Protein AF-A0A3B8QV41-F1 (afdb_monomer)

Radius of gyration: 16.75 Å; Cα contacts (8 Å, |Δi|>4): 19; chains: 1; bounding box: 41×28×54 Å

Sequence (86 aa):
MNHLINTPSILIALAAIVIVSYLFNLLAKKTRIPSVLMLLGMGILFNLGGHYAALPQPDVRPALEILGSVGLIMIVLEAALDLELR

pLDDT: mean 89.85, std 9.98, range [46.78, 97.56]

Structure (mmCIF, N/CA/C/O backbone):
data_AF-A0A3B8QV41-F1
#
_entry.id   AF-A0A3B8QV41-F1
#
loop_
_atom_site.group_PDB
_atom_site.id
_atom_site.type_symbol
_atom_site.label_atom_id
_atom_site.label_alt_id
_atom_site.label_comp_id
_atom_site.label_asym_id
_atom_site.label_entity_id
_atom_site.label_seq_id
_atom_site.pdbx_PDB_ins_code
_atom_site.Cartn_x
_atom_site.Cartn_y
_atom_site.Cartn_z
_atom_site.occupancy
_atom_site.B_iso_or_equiv
_atom_site.auth_seq_id
_atom_site.auth_comp_id
_atom_site.auth_asym_id
_atom_site.auth_atom_id
_atom_site.pdbx_PDB_model_num
ATOM 1 N N . MET A 1 1 ? 26.678 -0.820 -16.786 1.00 46.78 1 MET A N 1
ATOM 2 C CA . MET A 1 1 ? 25.249 -0.447 -16.711 1.00 46.78 1 MET A CA 1
ATOM 3 C C . MET A 1 1 ? 24.591 -1.257 -15.597 1.00 46.78 1 MET A C 1
ATOM 5 O O . MET A 1 1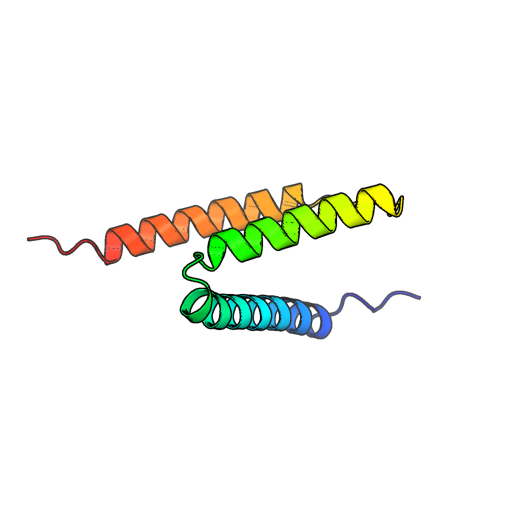 ? 24.856 -2.447 -15.537 1.00 46.78 1 MET A O 1
ATOM 9 N N . ASN A 1 2 ? 23.778 -0.596 -14.756 1.00 50.22 2 ASN A N 1
ATOM 10 C CA . ASN A 1 2 ? 22.826 -1.147 -13.762 1.00 50.22 2 ASN A CA 1
ATOM 11 C C . ASN A 1 2 ? 23.242 -1.196 -12.272 1.00 50.22 2 ASN A C 1
ATOM 13 O O . ASN A 1 2 ? 23.148 -2.235 -11.635 1.00 50.22 2 ASN A O 1
ATOM 17 N N . HIS A 1 3 ? 23.545 -0.034 -11.677 1.00 57.78 3 HIS A N 1
ATOM 18 C CA . HIS A 1 3 ? 23.505 0.179 -10.212 1.00 57.78 3 HIS A CA 1
ATOM 19 C C . HIS A 1 3 ? 22.227 0.912 -9.739 1.00 57.78 3 HIS A C 1
ATOM 21 O O . HIS A 1 3 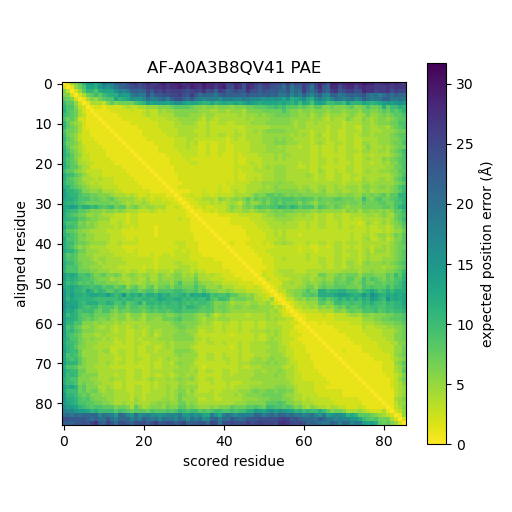? 22.223 1.581 -8.710 1.00 57.78 3 HIS A O 1
ATOM 27 N N . LEU A 1 4 ? 21.126 0.817 -10.495 1.00 58.88 4 LEU A N 1
ATOM 28 C CA . LEU A 1 4 ? 19.878 1.533 -10.179 1.00 58.88 4 LEU A CA 1
ATOM 29 C C . LEU A 1 4 ? 19.139 0.948 -8.961 1.00 58.88 4 LEU A C 1
ATOM 31 O O . LEU A 1 4 ? 18.427 1.679 -8.273 1.00 58.88 4 LEU A O 1
ATOM 35 N N . ILE A 1 5 ? 19.355 -0.335 -8.649 1.00 68.19 5 ILE A N 1
ATOM 36 C CA . ILE A 1 5 ? 18.846 -0.975 -7.431 1.00 68.19 5 ILE A CA 1
ATOM 37 C C . ILE A 1 5 ? 19.951 -0.927 -6.376 1.00 68.19 5 ILE A C 1
ATOM 39 O O . ILE A 1 5 ? 20.805 -1.806 -6.295 1.00 68.19 5 ILE A O 1
ATOM 43 N N . ASN A 1 6 ? 19.952 0.151 -5.600 1.00 84.94 6 ASN A N 1
ATOM 44 C CA . ASN A 1 6 ? 20.801 0.326 -4.428 1.00 84.94 6 ASN A CA 1
ATOM 45 C C . ASN A 1 6 ? 19.899 0.598 -3.215 1.00 84.94 6 ASN A C 1
ATOM 47 O O . ASN A 1 6 ? 18.775 1.082 -3.379 1.00 84.94 6 ASN A O 1
ATOM 51 N N . THR A 1 7 ? 20.381 0.320 -2.004 1.00 90.25 7 THR A N 1
ATOM 52 C CA . THR A 1 7 ? 19.655 0.554 -0.746 1.00 90.25 7 THR A CA 1
ATOM 53 C C . THR A 1 7 ? 18.984 1.937 -0.687 1.00 90.25 7 THR A C 1
ATOM 55 O O . THR A 1 7 ? 17.805 1.991 -0.338 1.00 90.25 7 THR A O 1
ATOM 58 N N . PRO A 1 8 ? 19.629 3.050 -1.108 1.00 92.06 8 PRO A N 1
ATOM 59 C CA . PRO A 1 8 ? 18.981 4.362 -1.126 1.00 92.06 8 PRO A CA 1
ATOM 60 C C . PRO A 1 8 ? 17.774 4.434 -2.068 1.00 92.06 8 PRO A C 1
ATOM 62 O O . PRO A 1 8 ? 16.739 4.971 -1.687 1.00 92.06 8 PRO A O 1
ATOM 65 N N . SER A 1 9 ? 17.865 3.858 -3.271 1.00 89.88 9 SER A N 1
ATOM 66 C CA . SER A 1 9 ? 16.757 3.837 -4.235 1.00 89.88 9 SER A CA 1
ATOM 67 C C . SER A 1 9 ? 15.545 3.082 -3.684 1.00 89.88 9 SER A C 1
ATOM 69 O O . SER A 1 9 ? 14.411 3.518 -3.871 1.00 89.88 9 SER A O 1
ATOM 71 N N . ILE A 1 10 ? 15.780 1.974 -2.970 1.00 89.12 10 ILE A N 1
ATOM 72 C CA . ILE A 1 10 ? 14.718 1.182 -2.335 1.00 89.12 10 ILE A CA 1
ATOM 73 C C . ILE A 1 10 ? 14.054 1.988 -1.214 1.00 89.12 10 ILE A C 1
ATOM 75 O O . ILE A 1 10 ? 12.828 2.057 -1.155 1.00 89.12 10 ILE A O 1
ATOM 79 N N . LEU A 1 11 ? 14.843 2.644 -0.358 1.00 92.50 11 LEU A N 1
ATOM 80 C CA . LEU A 1 11 ? 14.312 3.494 0.712 1.00 92.50 11 LEU A CA 1
ATOM 81 C C . LEU A 1 11 ? 13.476 4.653 0.159 1.00 92.50 11 LEU A C 1
ATOM 83 O O . LEU A 1 11 ? 12.400 4.934 0.684 1.00 92.50 11 LEU A O 1
ATOM 87 N N . ILE A 1 12 ? 13.932 5.285 -0.925 1.00 94.12 12 ILE A N 1
ATOM 88 C CA . ILE A 1 12 ? 13.184 6.350 -1.605 1.00 94.12 12 ILE A CA 1
ATOM 89 C C . ILE A 1 12 ? 11.861 5.811 -2.159 1.00 94.12 12 ILE A C 1
ATOM 91 O O . ILE A 1 12 ? 10.827 6.451 -1.976 1.00 94.12 12 ILE A O 1
ATOM 95 N N . ALA A 1 13 ? 11.865 4.636 -2.795 1.00 91.00 13 ALA A N 1
ATOM 96 C CA . ALA A 1 13 ? 10.644 4.022 -3.314 1.00 91.00 13 ALA A CA 1
ATOM 97 C C . ALA A 1 13 ? 9.638 3.705 -2.193 1.00 91.00 13 ALA A C 1
ATOM 99 O O . ALA A 1 13 ? 8.458 4.032 -2.318 1.00 91.00 13 ALA A O 1
ATOM 100 N N . LEU A 1 14 ? 10.096 3.140 -1.071 1.00 90.94 14 LEU A N 1
ATOM 101 C CA . LEU A 1 14 ? 9.248 2.868 0.095 1.00 90.94 14 LEU A CA 1
ATOM 102 C C . LEU A 1 14 ? 8.688 4.158 0.709 1.00 90.94 14 LEU A C 1
ATOM 104 O O . LEU A 1 14 ? 7.492 4.237 0.990 1.00 90.94 14 LEU A O 1
ATOM 108 N N . ALA A 1 15 ? 9.519 5.191 0.862 1.00 95.44 15 ALA A N 1
ATOM 109 C CA . ALA A 1 15 ? 9.076 6.492 1.355 1.00 95.44 15 ALA A CA 1
ATOM 110 C C . ALA A 1 15 ? 8.031 7.123 0.423 1.00 95.44 15 ALA A C 1
ATOM 112 O O . ALA A 1 15 ? 7.012 7.630 0.892 1.00 95.44 15 ALA A O 1
ATOM 113 N N . ALA A 1 16 ? 8.235 7.041 -0.894 1.00 95.00 16 ALA A N 1
ATOM 114 C CA . ALA A 1 16 ? 7.272 7.523 -1.876 1.00 95.00 16 ALA A CA 1
ATOM 115 C C . ALA A 1 16 ? 5.917 6.806 -1.747 1.00 95.00 16 ALA A C 1
ATOM 117 O O . ALA A 1 16 ? 4.882 7.469 -1.771 1.00 95.00 16 ALA A O 1
ATOM 118 N N . ILE A 1 17 ? 5.908 5.484 -1.534 1.00 92.00 17 ILE A N 1
ATOM 119 C CA . ILE A 1 17 ? 4.673 4.715 -1.297 1.00 92.00 17 ILE A CA 1
ATOM 120 C C . ILE A 1 17 ? 3.935 5.230 -0.049 1.00 92.00 17 ILE A C 1
ATOM 122 O O . ILE A 1 17 ? 2.723 5.449 -0.100 1.00 92.00 17 ILE A O 1
ATOM 126 N N . VAL A 1 18 ? 4.651 5.485 1.052 1.00 93.31 18 VAL A N 1
ATOM 127 C CA . VAL 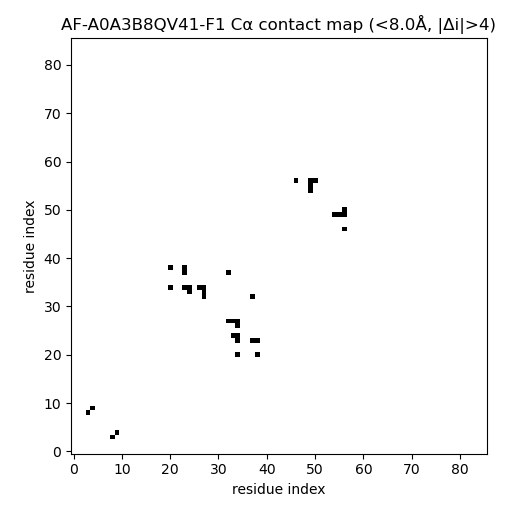A 1 18 ? 4.058 6.035 2.288 1.00 93.31 18 VAL A CA 1
ATOM 128 C C . VAL A 1 18 ? 3.482 7.435 2.055 1.00 93.31 18 VAL A C 1
ATOM 130 O O . VAL A 1 18 ? 2.357 7.718 2.473 1.00 93.31 18 VAL A O 1
ATOM 133 N N . ILE A 1 19 ? 4.210 8.300 1.344 1.00 96.06 19 ILE A N 1
ATOM 134 C CA . ILE A 1 19 ? 3.753 9.657 1.008 1.00 96.06 19 ILE A CA 1
ATOM 135 C C . ILE A 1 19 ? 2.478 9.605 0.156 1.00 96.06 19 ILE A C 1
ATOM 137 O O . ILE A 1 19 ? 1.520 10.327 0.437 1.00 96.06 19 ILE A O 1
ATOM 141 N N . VAL A 1 20 ? 2.430 8.729 -0.852 1.00 94.94 20 VAL A N 1
ATOM 142 C CA . VAL A 1 20 ? 1.241 8.533 -1.698 1.00 94.94 20 VAL A CA 1
ATOM 143 C C . VAL A 1 20 ? 0.055 8.022 -0.874 1.00 94.94 20 VAL A C 1
ATOM 145 O O . VAL A 1 20 ? -1.058 8.524 -1.030 1.00 94.94 20 VAL A O 1
ATOM 148 N N . SER A 1 21 ? 0.280 7.086 0.051 1.00 93.81 21 SER A N 1
ATOM 149 C CA . SER A 1 21 ? -0.760 6.613 0.975 1.00 93.81 21 SER A CA 1
ATOM 150 C C . SER A 1 21 ? -1.334 7.756 1.823 1.00 93.81 21 SER A C 1
ATOM 152 O O . SER A 1 21 ? -2.555 7.918 1.923 1.00 93.81 21 SER A O 1
ATOM 154 N N . TYR A 1 22 ? -0.471 8.623 2.362 1.00 95.25 22 TYR A N 1
ATOM 155 C CA . TYR A 1 22 ? -0.905 9.794 3.126 1.00 95.25 22 TYR A CA 1
ATOM 156 C C . TYR A 1 22 ? -1.684 10.799 2.269 1.00 95.25 22 TYR A C 1
ATOM 158 O O . TYR A 1 22 ? -2.703 11.336 2.714 1.00 95.25 22 TYR A O 1
ATOM 166 N N . LEU A 1 23 ? -1.256 11.018 1.022 1.00 95.69 23 LEU A N 1
ATOM 167 C CA . LEU A 1 23 ? -1.984 11.857 0.074 1.00 95.69 23 LEU A CA 1
ATOM 168 C C . LEU A 1 23 ? -3.409 11.3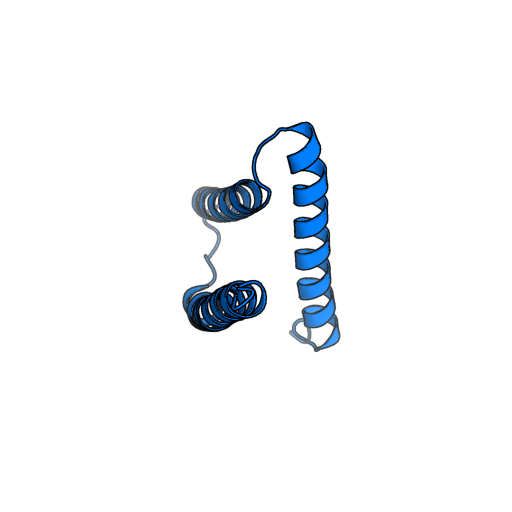25 -0.137 1.00 95.69 23 LEU A C 1
ATOM 170 O O . LEU A 1 23 ? -4.368 12.090 -0.027 1.00 95.69 23 LEU A O 1
ATOM 174 N N . PHE A 1 24 ? -3.576 10.018 -0.354 1.00 95.56 24 PHE A N 1
ATOM 175 C CA . PHE A 1 24 ? -4.909 9.423 -0.471 1.00 95.56 24 PHE A CA 1
ATOM 176 C C . PHE A 1 24 ? -5.721 9.502 0.812 1.00 95.56 24 PHE A C 1
ATOM 178 O O . PHE A 1 24 ? -6.929 9.700 0.737 1.00 95.56 24 PHE A O 1
ATOM 185 N N . ASN A 1 25 ? -5.093 9.424 1.983 1.00 95.06 25 ASN A N 1
ATOM 186 C CA . ASN A 1 25 ? -5.785 9.659 3.246 1.00 95.06 25 ASN A CA 1
ATOM 187 C C . ASN A 1 25 ? -6.333 11.095 3.343 1.00 95.06 25 ASN A C 1
ATOM 189 O O . ASN A 1 25 ? -7.450 11.312 3.813 1.00 95.06 25 ASN A O 1
ATOM 193 N N . LEU A 1 26 ? -5.584 12.089 2.858 1.00 94.62 26 LEU A N 1
ATOM 194 C CA . LEU A 1 26 ? -6.067 13.469 2.805 1.00 94.62 26 LEU A CA 1
ATOM 195 C C . LEU A 1 26 ? -7.218 13.631 1.800 1.00 94.62 26 LEU A C 1
ATOM 197 O O . LEU A 1 26 ? -8.212 14.291 2.109 1.00 94.62 26 LEU A O 1
ATOM 201 N N . LEU A 1 27 ? -7.117 13.005 0.623 1.00 94.56 27 LEU A N 1
ATOM 202 C CA . LEU A 1 27 ? -8.192 13.026 -0.373 1.00 94.56 27 LEU A CA 1
ATOM 203 C C . LEU A 1 27 ? -9.448 12.307 0.132 1.00 94.56 27 LEU A C 1
ATOM 205 O O . LEU A 1 27 ? -10.546 12.820 -0.074 1.00 94.56 27 LEU A O 1
ATOM 209 N N . ALA A 1 28 ? -9.293 11.186 0.838 1.00 94.56 28 ALA A N 1
ATOM 210 C CA . ALA A 1 28 ? -10.381 10.406 1.422 1.00 94.56 28 ALA A CA 1
ATOM 211 C C . ALA A 1 28 ? -11.264 11.254 2.346 1.00 94.56 28 ALA A C 1
ATOM 213 O O . ALA A 1 28 ? -12.493 11.163 2.296 1.00 94.56 28 ALA A O 1
ATOM 214 N N . LYS A 1 29 ? -10.656 12.165 3.121 1.00 91.62 29 LYS A N 1
ATOM 215 C CA . LYS A 1 29 ? -11.393 13.118 3.970 1.00 91.62 29 LYS A CA 1
ATOM 216 C C . LYS 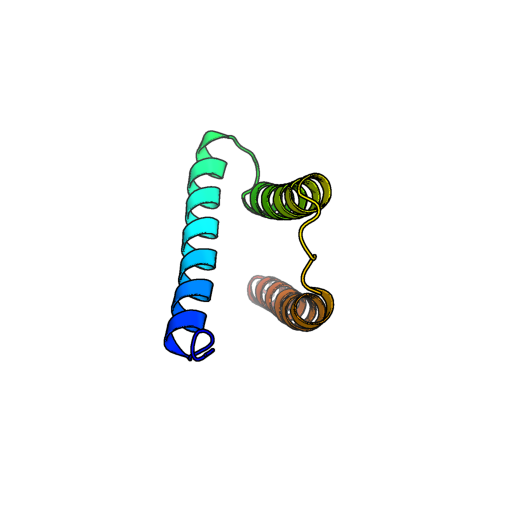A 1 29 ? -12.299 14.051 3.163 1.00 91.62 29 LYS A C 1
ATOM 218 O O . LYS A 1 29 ? -13.357 14.438 3.649 1.00 91.62 29 LYS A O 1
ATOM 223 N N . LYS A 1 30 ? -11.907 14.407 1.935 1.00 93.00 30 LYS A N 1
ATOM 224 C CA . LYS A 1 30 ? -12.676 15.299 1.054 1.00 93.00 30 LYS A CA 1
ATOM 225 C C . LYS A 1 30 ? -13.708 14.545 0.210 1.00 93.00 30 LYS A C 1
ATOM 227 O O . LYS A 1 30 ? -14.807 15.052 0.005 1.00 93.00 30 LYS A O 1
ATOM 232 N N . THR A 1 31 ? -13.366 13.358 -0.293 1.00 93.06 31 THR A N 1
ATOM 233 C CA . THR A 1 31 ? -14.213 12.577 -1.213 1.00 93.06 31 THR A CA 1
ATOM 234 C C . THR A 1 31 ? -15.166 11.618 -0.501 1.00 93.06 31 THR A C 1
ATOM 236 O O . THR A 1 31 ? -16.075 11.104 -1.146 1.00 93.06 31 THR A O 1
ATOM 239 N N . ARG A 1 32 ? -14.988 11.383 0.810 1.00 92.75 32 ARG A N 1
ATOM 240 C CA . ARG A 1 32 ? -15.666 10.332 1.599 1.00 92.75 32 ARG A CA 1
ATOM 241 C C . ARG A 1 32 ? -15.386 8.902 1.111 1.00 92.75 32 ARG A C 1
ATOM 243 O O . ARG A 1 32 ? -16.026 7.965 1.578 1.00 92.75 32 ARG A O 1
ATOM 250 N N . ILE A 1 33 ? -14.432 8.721 0.197 1.00 94.31 33 ILE A N 1
ATOM 251 C CA . ILE A 1 33 ? -14.009 7.406 -0.290 1.00 94.31 33 ILE A CA 1
ATOM 252 C C . ILE A 1 33 ? -12.863 6.919 0.606 1.00 94.31 33 ILE A C 1
ATOM 254 O O . ILE A 1 33 ? -11.890 7.654 0.755 1.00 94.31 33 ILE A O 1
ATOM 258 N N . PRO A 1 34 ? -12.927 5.705 1.179 1.00 93.94 34 PRO A N 1
ATOM 259 C CA . PRO A 1 34 ? -11.824 5.125 1.939 1.00 93.94 34 PRO A CA 1
ATOM 260 C C . PRO A 1 34 ? -10.499 5.146 1.165 1.00 93.94 34 PRO A C 1
ATOM 262 O O . PRO A 1 34 ? -10.447 4.765 -0.007 1.00 93.94 34 PRO A O 1
ATOM 265 N N . SER A 1 35 ? -9.409 5.525 1.833 1.00 93.75 35 SER A N 1
ATOM 266 C CA . SER A 1 35 ? -8.064 5.607 1.240 1.00 93.75 35 SER A CA 1
ATOM 267 C C . SER A 1 35 ? -7.599 4.282 0.627 1.00 93.75 35 SER A C 1
ATOM 269 O O . SER A 1 35 ? -6.989 4.274 -0.442 1.00 93.75 35 SER A O 1
ATOM 271 N N . VAL A 1 36 ? -7.954 3.154 1.250 1.00 92.50 36 VAL A N 1
ATOM 272 C CA . VAL A 1 36 ? -7.635 1.802 0.761 1.00 92.50 36 VAL A CA 1
ATOM 273 C C . VAL A 1 36 ? -8.246 1.539 -0.619 1.00 92.50 36 VAL A C 1
ATOM 275 O O . VAL A 1 36 ? -7.567 1.007 -1.495 1.00 92.50 36 VAL A O 1
ATOM 278 N N . LEU A 1 37 ? -9.494 1.963 -0.861 1.00 95.44 37 LEU A N 1
ATOM 279 C CA . LEU A 1 37 ? -10.138 1.797 -2.171 1.00 95.44 37 LEU A CA 1
ATOM 280 C C . LEU A 1 37 ? -9.444 2.633 -3.249 1.00 95.44 37 LEU A C 1
ATOM 282 O O . LEU A 1 37 ? -9.309 2.186 -4.386 1.00 95.44 37 LEU A O 1
ATOM 286 N N . MET A 1 38 ? -8.966 3.827 -2.892 1.00 95.25 38 MET A N 1
ATOM 287 C CA . MET A 1 38 ? -8.217 4.684 -3.813 1.00 95.25 38 MET A CA 1
ATOM 288 C C . MET A 1 38 ? -6.869 4.059 -4.197 1.00 95.25 38 MET A C 1
ATOM 290 O O . MET A 1 38 ? -6.508 4.061 -5.373 1.00 95.25 38 MET A O 1
ATOM 294 N N . LEU A 1 39 ? -6.158 3.475 -3.226 1.00 93.38 39 LEU A N 1
ATOM 295 C CA . LEU A 1 39 ? -4.902 2.755 -3.455 1.00 93.38 39 LEU A CA 1
ATOM 296 C C . LEU A 1 39 ? -5.100 1.528 -4.357 1.00 93.38 39 LEU A C 1
ATOM 298 O O . LEU A 1 39 ? -4.358 1.353 -5.325 1.00 93.38 39 LEU A O 1
ATOM 302 N N . LEU A 1 40 ? -6.129 0.715 -4.090 1.00 93.50 40 LEU A N 1
ATOM 303 C CA . LEU A 1 40 ? -6.492 -0.421 -4.945 1.00 93.50 40 LEU A CA 1
ATOM 304 C C . LEU A 1 40 ? -6.827 0.038 -6.370 1.00 93.50 40 LEU A C 1
ATOM 306 O O . LEU A 1 40 ? -6.317 -0.524 -7.339 1.00 93.50 40 LEU A O 1
ATOM 310 N N . GLY A 1 41 ? -7.622 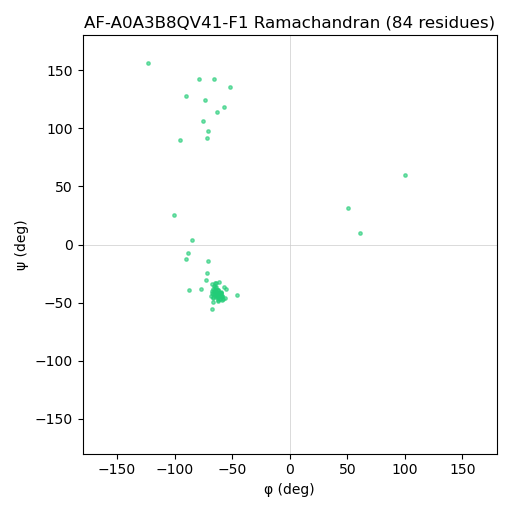1.103 -6.500 1.00 95.44 41 GLY A N 1
ATOM 311 C CA . GLY A 1 41 ? -7.964 1.698 -7.790 1.00 95.44 41 GLY A CA 1
ATOM 312 C C . GLY A 1 41 ? -6.739 2.185 -8.567 1.00 95.44 41 GLY A C 1
ATOM 313 O O . GLY A 1 41 ? -6.641 1.929 -9.765 1.00 95.44 41 GLY A O 1
ATOM 314 N N . MET A 1 42 ? -5.772 2.822 -7.899 1.00 94.50 42 MET A N 1
ATOM 315 C CA . MET A 1 42 ? -4.515 3.257 -8.521 1.00 94.50 42 MET A CA 1
ATOM 316 C C . MET A 1 42 ? -3.705 2.071 -9.059 1.00 94.50 42 MET A C 1
ATOM 318 O O . MET A 1 42 ? -3.215 2.127 -10.186 1.00 94.50 42 MET A O 1
ATOM 322 N N . GLY A 1 43 ? -3.599 0.984 -8.288 1.00 91.44 43 GLY A N 1
ATOM 323 C CA . GLY A 1 43 ? -2.921 -0.238 -8.729 1.00 91.44 43 GLY A CA 1
ATOM 324 C C . GLY A 1 43 ? -3.581 -0.868 -9.960 1.00 91.44 43 GLY A C 1
ATOM 325 O O . GLY A 1 43 ? -2.895 -1.212 -10.924 1.00 91.44 43 GLY A O 1
ATOM 326 N N . ILE A 1 44 ? -4.915 -0.949 -9.968 1.00 93.06 44 ILE A N 1
ATOM 327 C CA . ILE A 1 44 ? -5.689 -1.440 -11.119 1.00 93.06 44 ILE A CA 1
ATOM 328 C C . ILE A 1 44 ? -5.476 -0.531 -12.337 1.00 93.06 44 ILE A C 1
ATOM 330 O O . ILE A 1 44 ? -5.246 -1.023 -13.441 1.00 93.06 44 ILE A O 1
ATOM 334 N N . LEU A 1 45 ? -5.496 0.790 -12.143 1.00 94.06 45 LEU A N 1
ATOM 335 C CA . LEU A 1 45 ? -5.291 1.756 -13.219 1.00 94.06 45 LEU A CA 1
ATOM 336 C C . LEU A 1 45 ? -3.889 1.638 -13.832 1.00 94.06 45 LEU A C 1
ATOM 338 O O . LEU A 1 45 ? -3.756 1.702 -15.052 1.00 94.06 45 LEU A O 1
ATOM 342 N N . PHE A 1 46 ? -2.856 1.407 -13.017 1.00 91.25 46 PHE A N 1
ATOM 343 C CA . PHE A 1 46 ? -1.510 1.136 -13.525 1.00 91.25 46 PHE A CA 1
ATOM 344 C C . PHE A 1 46 ? -1.422 -0.176 -14.298 1.00 91.25 46 PHE A C 1
ATOM 346 O O . PHE A 1 46 ? -0.763 -0.221 -15.337 1.00 91.25 46 PHE A O 1
ATOM 353 N N . ASN A 1 47 ? -2.095 -1.228 -13.830 1.00 89.56 47 ASN A N 1
ATOM 354 C CA . ASN A 1 47 ? -2.126 -2.500 -14.542 1.00 89.56 47 ASN A CA 1
ATOM 355 C C . ASN A 1 47 ? -2.786 -2.350 -15.924 1.00 89.56 47 ASN A C 1
ATOM 357 O O . ASN A 1 47 ? -2.198 -2.741 -16.933 1.00 89.56 47 ASN A O 1
ATOM 361 N N . LEU A 1 48 ? -3.948 -1.692 -15.973 1.00 91.50 48 LEU A N 1
ATOM 362 C CA . LEU A 1 48 ? -4.670 -1.405 -17.212 1.00 91.50 48 LEU A CA 1
ATOM 363 C C . LEU A 1 48 ? -3.855 -0.504 -18.146 1.00 91.50 48 LEU A C 1
ATOM 365 O O . LEU A 1 48 ? -3.684 -0.833 -19.317 1.00 91.50 48 LEU A O 1
ATOM 369 N N . GLY A 1 49 ? -3.307 0.602 -17.637 1.00 91.75 49 GLY A N 1
ATOM 370 C CA . GLY A 1 49 ? -2.485 1.527 -18.419 1.00 91.75 49 GLY A CA 1
ATOM 371 C C . GLY A 1 49 ? -1.248 0.854 -19.015 1.00 91.75 49 GLY A C 1
ATOM 372 O O . GLY A 1 49 ? -0.940 1.057 -20.188 1.00 91.75 49 GLY A O 1
ATOM 373 N N . GLY A 1 50 ? -0.584 -0.012 -18.244 1.00 89.56 50 GLY A N 1
ATOM 374 C CA . GLY A 1 50 ? 0.534 -0.817 -18.734 1.00 89.56 50 GLY A CA 1
ATOM 375 C C . GLY A 1 50 ? 0.121 -1.813 -19.820 1.00 89.56 50 GLY A C 1
ATOM 376 O O . GLY A 1 50 ? 0.873 -2.014 -20.771 1.00 89.56 50 GLY A O 1
ATOM 377 N N . HIS A 1 51 ? -1.076 -2.399 -19.715 1.00 86.88 51 HIS A N 1
ATOM 378 C CA . HIS A 1 51 ? -1.609 -3.309 -20.732 1.00 86.88 51 HIS A CA 1
ATOM 379 C C . HIS A 1 51 ? -1.905 -2.579 -22.050 1.00 86.88 51 HIS A C 1
ATOM 381 O O . HIS A 1 51 ? -1.479 -3.036 -23.108 1.00 86.88 51 HIS A O 1
ATOM 387 N N . TYR A 1 52 ? -2.540 -1.402 -21.990 1.00 89.81 52 TYR A N 1
ATOM 388 C CA . TYR A 1 52 ? -2.788 -0.570 -23.175 1.00 89.81 52 TYR A CA 1
ATOM 389 C C . TYR A 1 52 ? -1.500 -0.065 -23.837 1.00 89.81 52 TYR A C 1
ATOM 391 O O . TYR A 1 52 ? -1.449 0.068 -25.057 1.00 89.81 52 TYR A O 1
ATOM 399 N N . ALA A 1 53 ? -0.456 0.198 -23.050 1.00 90.38 53 ALA A N 1
ATOM 400 C CA . ALA A 1 53 ? 0.842 0.650 -23.545 1.00 90.38 53 ALA A CA 1
ATOM 401 C C . ALA A 1 53 ? 1.781 -0.497 -23.980 1.00 90.38 53 ALA A C 1
ATOM 403 O O . ALA A 1 53 ? 2.932 -0.227 -24.319 1.00 90.38 53 ALA A O 1
ATOM 404 N N . ALA A 1 54 ? 1.317 -1.757 -23.954 1.00 87.44 54 ALA A N 1
ATOM 405 C CA . ALA A 1 54 ? 2.110 -2.958 -24.245 1.00 87.44 54 ALA A CA 1
ATOM 406 C C . ALA A 1 54 ? 3.437 -3.035 -23.458 1.00 87.44 54 ALA A C 1
ATOM 408 O O . ALA A 1 54 ? 4.440 -3.568 -23.938 1.00 87.44 54 ALA A O 1
ATOM 409 N N . LEU A 1 55 ? 3.453 -2.487 -22.239 1.00 86.12 55 LEU A N 1
ATOM 410 C CA . LEU A 1 55 ? 4.626 -2.514 -21.374 1.00 86.12 55 LEU A CA 1
ATOM 411 C C . LEU A 1 55 ? 4.750 -3.888 -20.701 1.00 86.12 55 LEU A C 1
ATOM 413 O O . LEU A 1 55 ? 3.731 -4.446 -20.284 1.00 86.12 55 LEU A O 1
ATOM 417 N N . PRO A 1 56 ? 5.974 -4.424 -20.530 1.00 82.56 56 PRO A N 1
ATOM 418 C CA . PRO A 1 56 ? 6.184 -5.640 -19.754 1.00 82.56 56 PRO A CA 1
ATOM 419 C C . PRO A 1 56 ? 5.646 -5.452 -18.330 1.00 82.56 56 PRO A C 1
ATOM 421 O O . PRO A 1 56 ? 6.121 -4.576 -17.602 1.00 82.56 56 PRO A O 1
ATOM 424 N N . GLN A 1 57 ? 4.660 -6.256 -17.918 1.00 82.06 57 GLN A N 1
ATOM 425 C CA . GLN A 1 57 ? 4.200 -6.235 -16.531 1.00 82.06 57 GLN A CA 1
ATOM 426 C C . GLN A 1 57 ? 5.238 -6.919 -15.627 1.00 82.06 57 GLN A C 1
ATOM 428 O O . GLN A 1 57 ? 5.567 -8.085 -15.861 1.00 82.06 57 GLN A O 1
ATOM 433 N N . PRO A 1 58 ? 5.738 -6.240 -14.579 1.00 83.56 58 PRO A N 1
ATOM 434 C CA . PRO A 1 58 ? 6.552 -6.900 -13.569 1.00 83.56 58 PRO A CA 1
ATOM 435 C C . PRO A 1 58 ? 5.704 -7.920 -12.800 1.00 83.56 58 PRO A C 1
ATOM 437 O O . PRO A 1 58 ? 4.533 -7.667 -12.503 1.00 83.56 58 PRO A O 1
ATOM 440 N N . ASP A 1 59 ? 6.294 -9.066 -12.453 1.00 88.12 59 ASP A N 1
ATOM 441 C CA . ASP A 1 59 ? 5.609 -10.052 -11.619 1.00 88.12 59 ASP A CA 1
ATOM 442 C C . ASP A 1 59 ? 5.588 -9.588 -10.160 1.00 88.12 59 ASP A C 1
ATOM 444 O O . ASP A 1 59 ? 6.600 -9.588 -9.459 1.00 88.12 59 ASP A O 1
ATOM 448 N N . VAL A 1 60 ? 4.411 -9.158 -9.711 1.00 88.75 60 VAL A N 1
ATOM 449 C CA . VAL A 1 60 ? 4.185 -8.654 -8.351 1.00 88.75 60 V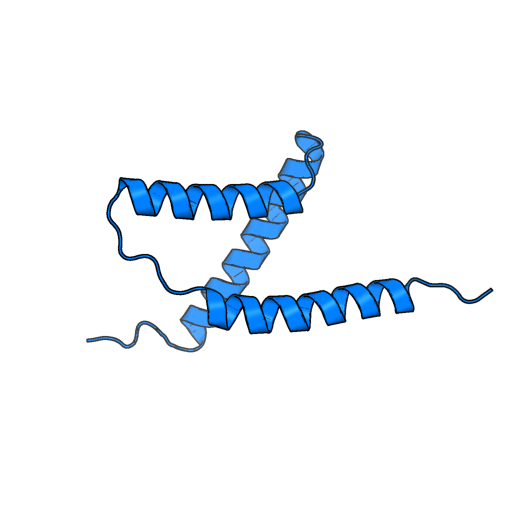AL A CA 1
ATOM 450 C C . VAL A 1 60 ? 3.821 -9.759 -7.361 1.00 88.75 60 VAL A C 1
ATOM 452 O O . VAL A 1 60 ? 3.757 -9.484 -6.163 1.00 88.75 60 VAL A O 1
ATOM 455 N N . ARG A 1 61 ? 3.590 -11.000 -7.819 1.00 92.44 61 ARG A N 1
ATOM 456 C CA . ARG A 1 61 ? 3.141 -12.110 -6.958 1.00 92.44 61 ARG A CA 1
ATOM 457 C C . ARG A 1 61 ? 4.080 -12.379 -5.779 1.00 92.44 61 ARG A C 1
ATOM 459 O O . ARG A 1 61 ? 3.558 -12.459 -4.670 1.00 92.44 61 ARG A O 1
ATOM 466 N N . PRO A 1 62 ? 5.420 -12.437 -5.946 1.00 92.88 62 PRO A N 1
ATOM 467 C CA . PRO A 1 62 ? 6.308 -12.729 -4.819 1.00 92.88 62 PRO A CA 1
ATOM 468 C C . PRO A 1 62 ? 6.246 -11.642 -3.740 1.00 92.88 62 PRO A C 1
ATOM 470 O O . PRO A 1 62 ? 6.202 -11.929 -2.548 1.00 92.88 62 PRO A O 1
ATOM 473 N N . ALA A 1 63 ? 6.193 -10.373 -4.157 1.00 89.81 63 ALA A N 1
ATOM 474 C CA . ALA A 1 63 ? 6.058 -9.254 -3.232 1.00 89.81 63 ALA A CA 1
ATOM 475 C C . ALA A 1 63 ? 4.682 -9.249 -2.548 1.00 89.81 63 ALA A C 1
ATOM 477 O O . ALA A 1 63 ? 4.601 -8.978 -1.352 1.00 89.81 63 ALA A O 1
ATOM 478 N N . LEU A 1 64 ? 3.614 -9.570 -3.285 1.00 92.25 64 LEU A N 1
ATOM 479 C CA . LEU A 1 64 ? 2.250 -9.635 -2.762 1.00 92.25 64 LEU A CA 1
ATOM 480 C C . LEU A 1 64 ? 2.067 -10.772 -1.753 1.00 92.25 64 LEU A C 1
ATOM 482 O O . LEU A 1 64 ? 1.377 -10.581 -0.759 1.00 92.25 64 LEU A O 1
ATOM 486 N N . GLU A 1 65 ? 2.689 -11.927 -1.971 1.00 95.56 65 GLU A N 1
ATOM 487 C CA . GLU A 1 65 ? 2.634 -13.054 -1.038 1.00 95.56 65 GLU A CA 1
ATOM 488 C C . GLU A 1 65 ? 3.290 -12.699 0.304 1.00 95.56 65 GLU A C 1
ATOM 490 O O . GLU A 1 65 ? 2.697 -12.910 1.365 1.00 95.56 65 GLU A O 1
ATOM 495 N N . ILE A 1 66 ? 4.469 -12.068 0.261 1.00 96.06 66 ILE A N 1
ATOM 496 C CA . ILE A 1 66 ? 5.190 -11.629 1.463 1.00 96.06 66 ILE A CA 1
ATOM 497 C C . ILE A 1 66 ? 4.432 -10.495 2.164 1.00 96.06 66 ILE A C 1
ATOM 499 O O . ILE A 1 66 ? 4.103 -10.607 3.345 1.00 96.06 66 ILE A O 1
ATOM 503 N N . LEU A 1 67 ? 4.129 -9.406 1.450 1.00 93.56 67 LEU A N 1
ATOM 504 C CA . LEU A 1 67 ? 3.470 -8.232 2.031 1.00 93.56 67 LEU A CA 1
ATOM 505 C C . LEU A 1 67 ? 2.030 -8.528 2.454 1.00 93.56 67 LEU A C 1
ATOM 507 O O . LEU A 1 67 ? 1.577 -7.985 3.455 1.00 93.56 67 LEU A O 1
ATOM 511 N N . GLY A 1 68 ? 1.319 -9.388 1.726 1.00 93.38 68 GLY A N 1
ATOM 512 C CA . GLY A 1 68 ? -0.042 -9.806 2.049 1.00 93.38 68 GLY A CA 1
ATOM 513 C C . GLY A 1 68 ? -0.089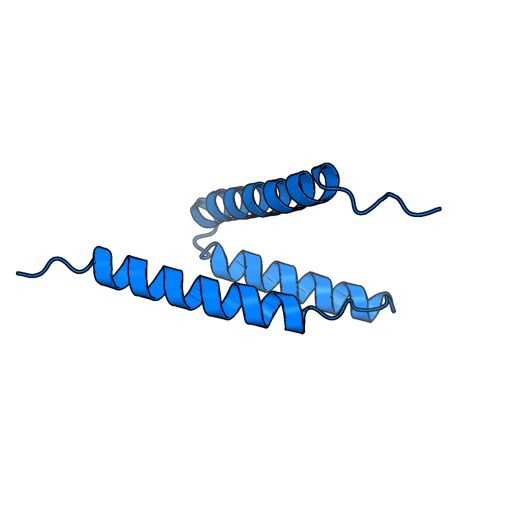 -10.667 3.304 1.00 93.38 68 GLY A C 1
ATOM 514 O O . GLY A 1 68 ? -0.907 -10.410 4.181 1.00 93.38 68 GLY A O 1
ATOM 515 N N . SER A 1 69 ? 0.829 -11.628 3.440 1.00 96.94 69 SER A N 1
ATO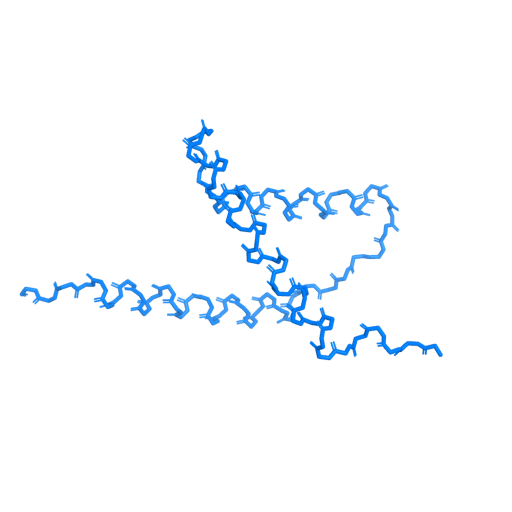M 516 C CA . SER A 1 69 ? 0.911 -12.465 4.643 1.00 96.94 69 SER A CA 1
ATOM 517 C C . SER A 1 69 ? 1.326 -11.648 5.865 1.00 96.94 69 SER A C 1
ATOM 519 O O . SER A 1 69 ? 0.650 -11.687 6.892 1.00 96.94 69 SER A O 1
ATOM 521 N N . VAL A 1 70 ? 2.397 -10.853 5.751 1.00 97.31 70 VAL A N 1
ATOM 522 C CA . VAL A 1 70 ? 2.866 -9.986 6.845 1.00 97.31 70 VAL A CA 1
ATOM 523 C C . VAL A 1 70 ? 1.814 -8.931 7.189 1.00 97.31 70 VAL A C 1
ATOM 525 O O . VAL A 1 70 ? 1.524 -8.719 8.361 1.00 97.31 70 VAL A O 1
ATOM 528 N N . GLY A 1 71 ? 1.199 -8.306 6.185 1.00 95.31 71 GLY A N 1
ATOM 529 C CA . GLY A 1 71 ? 0.147 -7.309 6.366 1.00 95.31 71 GLY A CA 1
ATOM 530 C C . GLY A 1 71 ? -1.099 -7.882 7.038 1.00 95.31 71 GLY A C 1
ATOM 531 O O . GLY A 1 71 ? -1.611 -7.272 7.969 1.00 95.31 71 GLY A O 1
ATOM 532 N N . LEU A 1 72 ? -1.550 -9.074 6.634 1.00 96.75 72 LEU A N 1
ATOM 533 C CA . LEU A 1 72 ? -2.671 -9.760 7.280 1.00 96.75 72 LEU A CA 1
ATOM 534 C C . LEU A 1 72 ? -2.361 -10.074 8.747 1.00 96.75 72 LEU A C 1
ATOM 536 O O . LEU A 1 72 ? -3.200 -9.814 9.606 1.00 96.75 72 LEU A O 1
ATOM 540 N N . ILE A 1 73 ? -1.159 -10.581 9.039 1.00 97.56 73 ILE A N 1
ATOM 541 C CA . ILE A 1 73 ? -0.717 -10.821 10.419 1.00 97.56 73 ILE A CA 1
ATOM 542 C C . ILE A 1 73 ? -0.746 -9.511 11.214 1.00 97.56 73 ILE A C 1
ATOM 544 O O . ILE A 1 73 ? -1.314 -9.486 12.299 1.00 97.56 73 ILE A O 1
ATOM 548 N N . MET A 1 74 ? -0.203 -8.417 10.670 1.00 97.06 74 MET A N 1
ATOM 549 C CA . MET A 1 74 ? -0.216 -7.104 11.327 1.00 97.06 74 MET A CA 1
ATOM 550 C C . MET A 1 74 ? -1.638 -6.609 11.612 1.00 97.06 74 MET A C 1
ATOM 552 O O . MET A 1 74 ? -1.896 -6.171 12.726 1.00 97.06 74 MET A O 1
ATOM 556 N N . ILE A 1 75 ? -2.566 -6.735 10.657 1.00 95.44 75 ILE A N 1
ATOM 557 C CA . ILE A 1 75 ? -3.975 -6.346 10.838 1.00 95.44 75 ILE A CA 1
ATOM 558 C C . ILE A 1 75 ? -4.639 -7.186 11.936 1.00 95.44 75 ILE A C 1
ATOM 560 O O . ILE A 1 75 ? -5.358 -6.650 12.774 1.00 95.44 75 ILE A O 1
ATOM 564 N N . VAL A 1 76 ? -4.401 -8.502 11.953 1.00 96.75 76 VAL A N 1
ATOM 565 C CA . VAL A 1 76 ? -4.950 -9.397 12.985 1.00 96.75 76 VAL A CA 1
ATOM 566 C C . VAL A 1 76 ? -4.374 -9.066 14.360 1.00 96.75 76 VAL A C 1
ATOM 568 O O . VAL A 1 76 ? -5.121 -9.038 15.333 1.00 96.75 76 VAL A O 1
ATOM 571 N N . LEU A 1 77 ? -3.070 -8.796 14.450 1.00 97.12 77 LEU A N 1
ATOM 572 C CA . LEU A 1 77 ? -2.421 -8.396 15.698 1.00 97.12 77 LEU A CA 1
ATOM 573 C C . LEU A 1 77 ? -2.931 -7.040 16.191 1.00 97.12 77 LEU A C 1
ATOM 575 O O . LEU A 1 77 ? -3.193 -6.905 17.379 1.00 97.12 77 LEU A O 1
ATOM 579 N N . GLU A 1 78 ? -3.102 -6.064 15.298 1.00 95.00 78 GLU A N 1
ATOM 580 C CA . GLU A 1 78 ? -3.677 -4.755 15.624 1.00 95.00 78 GLU A CA 1
ATOM 581 C C . GLU A 1 78 ? -5.107 -4.908 16.152 1.00 95.00 78 GLU A C 1
ATOM 583 O O . GLU A 1 78 ? -5.416 -4.393 17.222 1.00 95.00 78 GLU A O 1
ATOM 588 N N . ALA A 1 79 ? -5.945 -5.703 15.481 1.00 94.94 79 ALA A N 1
ATOM 589 C CA . ALA A 1 79 ? -7.307 -5.983 15.929 1.00 94.94 79 ALA A CA 1
ATOM 590 C C . ALA A 1 79 ? -7.358 -6.758 17.259 1.00 94.94 79 ALA A C 1
ATOM 592 O O . ALA A 1 79 ? -8.240 -6.512 18.075 1.00 94.94 79 ALA A O 1
ATOM 593 N N . ALA A 1 80 ? -6.428 -7.691 17.492 1.00 94.31 80 ALA A N 1
ATOM 594 C CA . ALA A 1 80 ? -6.331 -8.432 18.750 1.00 94.31 80 ALA A CA 1
ATOM 595 C C . ALA A 1 80 ? -5.798 -7.566 19.902 1.00 94.31 80 ALA A C 1
ATOM 597 O O . ALA A 1 80 ? -6.155 -7.806 21.051 1.00 94.31 80 ALA A O 1
ATOM 598 N N . LEU A 1 81 ? -4.949 -6.580 19.601 1.00 93.88 81 LEU A N 1
ATOM 599 C CA . LEU A 1 81 ? -4.422 -5.626 20.573 1.00 93.88 81 LEU A CA 1
ATOM 600 C C . LEU A 1 81 ? -5.452 -4.549 20.939 1.00 93.88 81 LEU A C 1
ATOM 602 O O . LEU A 1 81 ? -5.532 -4.172 22.103 1.00 93.88 81 LEU A O 1
ATOM 606 N N . ASP A 1 82 ? -6.236 -4.079 19.964 1.00 94.12 82 ASP A N 1
ATOM 607 C CA . ASP A 1 82 ? -7.354 -3.142 20.168 1.00 94.12 82 ASP A CA 1
ATOM 608 C C . ASP A 1 82 ? -8.550 -3.806 20.878 1.00 94.12 82 ASP A C 1
ATOM 610 O O . ASP A 1 82 ? -9.445 -3.140 21.399 1.00 94.12 82 ASP A O 1
ATOM 614 N N . LEU A 1 83 ? -8.564 -5.142 20.941 1.00 92.94 83 LEU A N 1
ATOM 615 C CA . LEU A 1 83 ? -9.549 -5.896 21.700 1.00 92.94 83 LEU A CA 1
ATOM 616 C C . LEU A 1 83 ? -9.281 -5.744 23.208 1.00 92.94 83 LEU A C 1
ATOM 618 O O . LEU A 1 83 ? -8.545 -6.521 23.817 1.00 92.94 83 LEU A O 1
ATOM 622 N N . GLU A 1 84 ? -9.913 -4.753 23.836 1.00 77.88 84 GLU A N 1
ATOM 623 C CA . GLU A 1 84 ? -9.968 -4.657 25.296 1.00 77.88 84 GLU A CA 1
ATOM 624 C C . GLU A 1 84 ? -10.722 -5.864 25.874 1.00 77.88 84 GLU A C 1
ATOM 626 O O . GLU A 1 84 ? -11.929 -6.040 25.683 1.00 77.88 84 GLU A O 1
ATOM 631 N N . LEU A 1 85 ? -9.994 -6.704 26.609 1.00 70.88 85 LEU A N 1
ATOM 632 C CA . LEU A 1 85 ? -10.561 -7.785 27.407 1.00 70.88 85 LEU A CA 1
ATOM 633 C C . LEU A 1 85 ? -11.284 -7.163 28.611 1.00 70.88 85 LEU A C 1
ATOM 635 O O . LEU A 1 85 ? -10.645 -6.801 29.599 1.00 70.88 85 LEU A O 1
ATOM 639 N N . ARG A 1 86 ? -12.607 -7.007 28.521 1.00 64.12 86 ARG A N 1
ATOM 640 C CA . ARG A 1 86 ? -13.454 -6.864 29.714 1.00 64.12 86 ARG A CA 1
ATOM 641 C C . ARG A 1 86 ? -13.638 -8.201 30.415 1.00 64.12 86 ARG A C 1
ATOM 643 O O . ARG A 1 86 ? -13.817 -9.213 29.702 1.00 64.12 86 ARG A O 1
#

Foldseek 3Di:
DDPCDDPVNVVVVVVVVVVLLVVLVVVCVVPVPDSVVVVVVVVVVVVVVCVVVVHDDDPCVVVCVVCVVVVVVVVVVVVVVVPDDD

Solvent-accessible surface area (backbone atoms only — not comparable to full-atom values): 5080 Å² total; per-residue (Å²): 142,84,76,74,86,37,73,68,52,52,52,51,53,54,50,49,52,53,52,52,52,52,50,36,46,58,49,18,73,76,69,75,45,59,36,67,60,53,54,53,50,52,53,52,49,51,53,52,52,32,58,79,67,73,47,86,79,78,85,54,62,70,58,47,55,52,50,47,52,52,46,50,50,51,53,52,50,50,55,58,67,71,51,76,85,123

Secondary structure (DSSP, 8-state):
----S-HHHHHHHHHHHHHHHHHHHHHHHHH---HHHHHHHHHHHHHHHHHHTTPPPP--HHHHHHHHHHHHHHHHHHHHHH----

Mean predicted aligned error: 6.02 Å